Protein AF-A0A2V2YWZ3-F1 (afdb_monomer)

Solvent-accessible surface area (backbone atoms only — not comparable to full-atom values): 4175 Å² total; per-residue (Å²): 121,60,69,71,60,44,37,51,52,43,53,51,39,35,73,78,75,51,79,50,67,66,42,79,47,77,45,74,41,46,61,94,78,79,3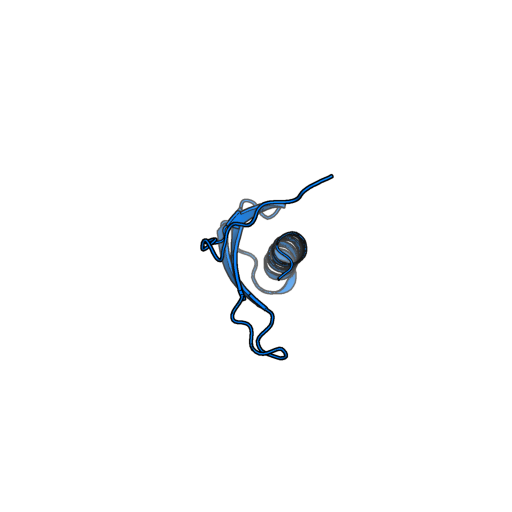8,88,36,62,35,41,24,39,33,38,77,81,74,47,69,48,71,48,70,87,84,77,93,85,84,85,81,89,82,89,131

InterPro domains:
  IPR003719 Phenazine biosynthesis PhzF-like [PF02567] (2-60)

Radius of gyration: 15.34 Å; Cα contacts (8 Å, |Δi|>4): 93; chains: 1; bounding box: 33×31×44 Å

Nearest PDB structures (foldseek):
  1qu6-assembly1_A  TM=4.975E-01  e=1.929E+00  Homo sapiens
  8wwc-assembly1_C  TM=4.424E-01  e=1.809E+00  synthetic construct
  5boi-assembly1_A  TM=4.329E-01  e=4.161E+00  Priestia megaterium QM B1551
  8igd-assembly2_B  TM=3.041E-01  e=5.377E+00  Arabidopsis thaliana

Secondary structure (DSSP, 8-state):
--HHHHHHHHHHHHHHT---SEEEEEEEE-GGGT--EEEEEEEETTTEEEEE-------------

Mean predicted aligned error: 3.85 Å

pLDDT: mean 93.34, std 4.9, range [72.12, 97.5]

Structure (mmCIF, N/CA/C/O backbone):
data_AF-A0A2V2YWZ3-F1
#
_entry.id   AF-A0A2V2YWZ3-F1
#
loop_
_atom_site.group_PDB
_atom_site.id
_atom_site.type_symbol
_atom_site.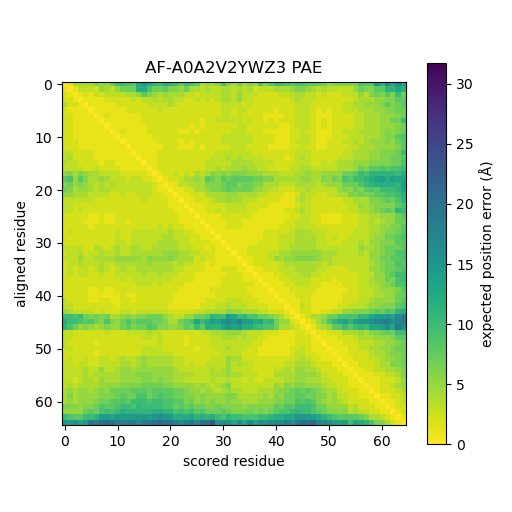label_atom_id
_atom_site.label_alt_id
_atom_site.label_comp_id
_atom_site.label_asym_id
_atom_site.label_entity_id
_atom_site.label_seq_id
_atom_site.pdbx_PDB_ins_code
_atom_site.Cartn_x
_atom_site.Cartn_y
_atom_site.Cartn_z
_atom_site.occupancy
_atom_site.B_iso_or_equiv
_atom_site.auth_seq_id
_atom_site.auth_comp_id
_atom_site.auth_asym_id
_atom_site.auth_atom_id
_atom_site.pdbx_PDB_model_num
ATOM 1 N N . MET A 1 1 ? -0.093 -1.170 9.470 1.00 81.06 1 MET A N 1
ATOM 2 C CA . MET A 1 1 ? -0.022 -1.121 7.997 1.00 81.06 1 MET A CA 1
ATOM 3 C C . MET A 1 1 ? 0.625 0.199 7.607 1.00 81.06 1 MET A C 1
ATOM 5 O O . MET A 1 1 ? 0.266 1.213 8.194 1.00 81.06 1 MET A O 1
ATOM 9 N N . THR A 1 2 ? 1.576 0.188 6.675 1.00 91.12 2 THR A N 1
ATOM 10 C CA . THR A 1 2 ? 2.363 1.358 6.251 1.00 91.12 2 THR A CA 1
ATOM 11 C C . THR A 1 2 ? 2.321 1.514 4.728 1.00 91.12 2 THR A C 1
ATOM 13 O O . THR A 1 2 ? 3.189 0.996 4.030 1.00 91.12 2 THR A O 1
ATOM 16 N N . GLY A 1 3 ? 1.321 2.235 4.207 1.00 90.31 3 GLY A N 1
ATOM 17 C CA . GLY A 1 3 ? 1.079 2.336 2.758 1.00 90.31 3 GLY A CA 1
ATOM 18 C C . GLY A 1 3 ? 2.220 2.980 1.959 1.00 90.31 3 GLY A C 1
ATOM 19 O O . GLY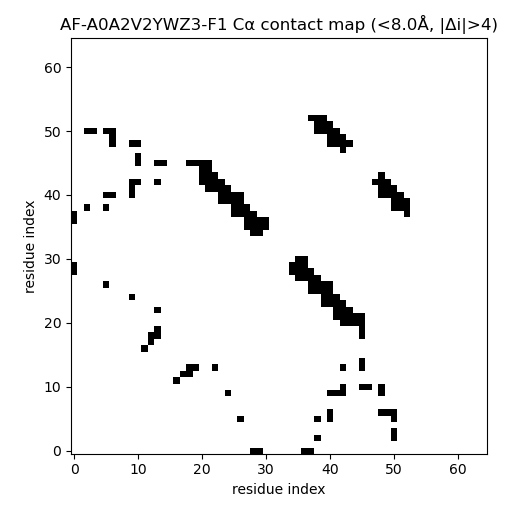 A 1 3 ? 2.539 2.523 0.866 1.00 90.31 3 GLY A O 1
ATOM 20 N N . THR A 1 4 ? 2.902 3.985 2.515 1.00 93.56 4 THR A N 1
ATOM 21 C CA . THR A 1 4 ? 4.070 4.610 1.864 1.00 93.56 4 THR A CA 1
ATOM 22 C C . THR A 1 4 ? 5.225 3.626 1.676 1.00 93.56 4 THR A C 1
ATOM 24 O O . THR A 1 4 ? 5.858 3.619 0.623 1.00 93.56 4 THR A O 1
ATOM 27 N N . ALA A 1 5 ? 5.467 2.746 2.655 1.00 93.38 5 ALA A N 1
ATOM 28 C CA . ALA A 1 5 ? 6.471 1.692 2.538 1.00 93.38 5 ALA A CA 1
ATOM 29 C C . ALA A 1 5 ? 6.079 0.656 1.473 1.00 93.38 5 ALA A C 1
ATOM 31 O O . ALA A 1 5 ? 6.934 0.233 0.702 1.00 93.38 5 ALA A O 1
ATOM 32 N N . SER A 1 6 ? 4.790 0.306 1.366 1.00 95.25 6 SER A N 1
ATOM 33 C CA . SER A 1 6 ? 4.290 -0.577 0.303 1.00 95.25 6 SER A CA 1
ATOM 34 C C . SER A 1 6 ? 4.573 -0.017 -1.097 1.00 95.25 6 SER A C 1
ATOM 36 O O . SER A 1 6 ? 4.974 -0.768 -1.981 1.00 95.25 6 SER A O 1
ATOM 38 N N . GLY A 1 7 ? 4.453 1.301 -1.293 1.00 93.62 7 GLY A N 1
ATOM 39 C CA . GLY A 1 7 ? 4.824 1.947 -2.556 1.00 93.62 7 GLY A CA 1
ATOM 40 C C . GLY A 1 7 ? 6.314 1.798 -2.891 1.00 93.62 7 GLY A C 1
ATOM 41 O O . GLY A 1 7 ? 6.666 1.414 -4.006 1.00 93.62 7 GLY A O 1
ATOM 42 N N . VAL A 1 8 ? 7.194 2.022 -1.907 1.00 95.12 8 VAL A N 1
ATOM 43 C CA . VAL A 1 8 ? 8.645 1.813 -2.076 1.00 95.12 8 VAL A CA 1
ATOM 44 C C . VAL A 1 8 ? 8.954 0.354 -2.410 1.00 95.12 8 VAL A C 1
ATOM 46 O O . VAL A 1 8 ? 9.731 0.100 -3.326 1.00 95.12 8 VAL A O 1
ATOM 49 N N . MET A 1 9 ? 8.309 -0.601 -1.731 1.00 95.06 9 MET A N 1
ATOM 50 C CA . MET A 1 9 ? 8.460 -2.028 -2.035 1.00 95.06 9 MET A CA 1
ATOM 51 C C . MET A 1 9 ? 8.075 -2.349 -3.480 1.00 95.06 9 MET A C 1
ATOM 53 O O . MET A 1 9 ? 8.749 -3.149 -4.121 1.00 95.06 9 MET A O 1
ATOM 57 N N . GLY A 1 10 ? 7.026 -1.714 -4.011 1.00 94.44 10 GLY A N 1
ATOM 58 C CA . GLY A 1 10 ? 6.642 -1.902 -5.406 1.00 94.44 10 GLY A CA 1
ATOM 59 C C . GLY A 1 10 ? 7.696 -1.403 -6.388 1.00 94.44 10 GLY A C 1
ATOM 60 O O . GLY A 1 10 ? 8.062 -2.130 -7.312 1.00 94.44 10 GLY A O 1
ATOM 61 N N . ALA A 1 11 ? 8.232 -0.201 -6.165 1.00 93.69 11 ALA A N 1
ATOM 62 C CA . ALA A 1 11 ? 9.307 0.345 -6.995 1.00 93.69 11 ALA A CA 1
ATOM 63 C C . ALA A 1 11 ? 10.582 -0.514 -6.935 1.00 93.69 11 ALA A C 1
ATOM 65 O O . ALA A 1 11 ? 11.209 -0.774 -7.964 1.00 93.69 11 ALA A O 1
ATOM 66 N N . ASP A 1 12 ? 10.948 -0.986 -5.742 1.00 94.8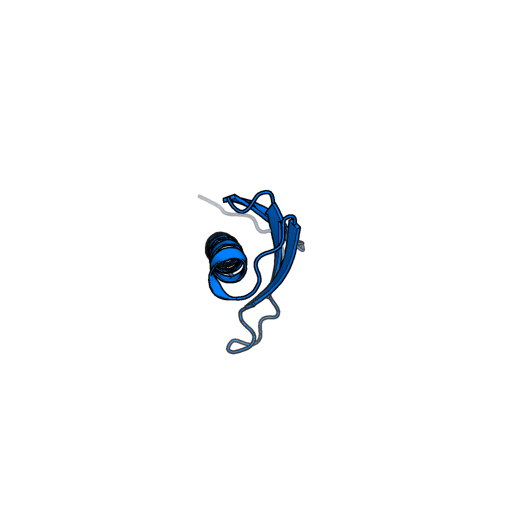8 12 ASP A N 1
ATOM 67 C CA . ASP A 1 12 ? 12.114 -1.847 -5.534 1.00 94.88 12 ASP A CA 1
ATOM 68 C C . ASP A 1 12 ? 11.949 -3.198 -6.248 1.00 94.88 12 ASP A C 1
ATOM 70 O O . ASP A 1 12 ? 12.834 -3.638 -6.988 1.00 94.88 12 ASP A O 1
ATOM 74 N N . TYR A 1 13 ? 10.762 -3.801 -6.136 1.00 94.88 13 TYR A N 1
ATOM 75 C CA . TYR A 1 13 ? 10.421 -5.040 -6.829 1.00 94.88 13 TYR A CA 1
ATOM 76 C C . TYR A 1 13 ? 10.486 -4.873 -8.351 1.00 94.88 13 TYR A C 1
ATOM 78 O O . TYR A 1 13 ? 11.084 -5.708 -9.033 1.00 94.88 13 TYR A O 1
ATOM 86 N N . ALA A 1 14 ? 9.929 -3.782 -8.887 1.00 93.88 14 ALA A N 1
ATOM 87 C CA . ALA A 1 14 ? 9.975 -3.486 -10.318 1.00 93.88 14 ALA A CA 1
ATOM 88 C C . ALA A 1 14 ? 11.416 -3.331 -10.835 1.00 93.88 14 ALA A C 1
ATOM 90 O O . ALA A 1 14 ? 11.741 -3.745 -11.948 1.00 93.88 14 ALA A O 1
ATOM 91 N N . LYS A 1 15 ? 12.300 -2.754 -10.014 1.00 92.31 15 LYS A N 1
ATOM 92 C CA . LYS A 1 15 ? 13.688 -2.482 -10.390 1.00 92.31 15 LYS A CA 1
ATOM 93 C C . LYS A 1 15 ? 14.589 -3.714 -10.322 1.00 92.31 15 LYS A C 1
ATOM 95 O O . LYS A 1 15 ? 15.423 -3.895 -11.208 1.00 92.31 15 LYS A O 1
ATOM 100 N N . TYR A 1 16 ? 14.467 -4.520 -9.270 1.00 94.31 16 TYR A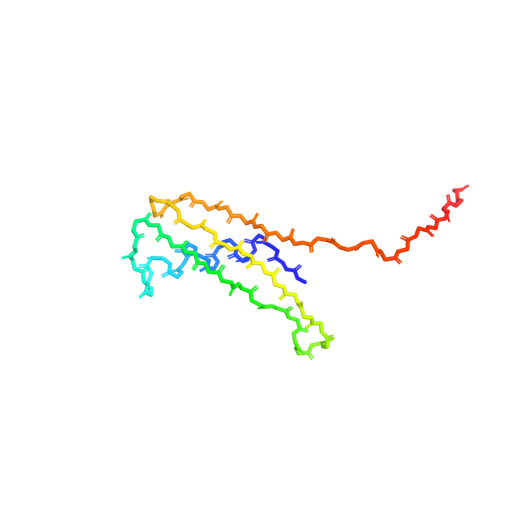 N 1
ATOM 101 C CA . TYR A 1 16 ? 15.461 -5.556 -8.964 1.00 94.31 16 TYR A CA 1
ATOM 102 C C . TYR A 1 16 ? 14.948 -6.986 -9.106 1.00 94.31 16 TYR A C 1
ATOM 104 O O . TYR A 1 16 ? 15.759 -7.902 -9.227 1.00 94.31 16 TYR A O 1
ATOM 112 N N . ILE A 1 17 ? 13.630 -7.192 -9.089 1.00 94.12 17 ILE A N 1
ATOM 113 C CA . ILE A 1 17 ? 13.035 -8.533 -9.094 1.00 94.12 17 ILE A CA 1
ATOM 114 C C . ILE A 1 17 ? 12.326 -8.803 -10.421 1.00 94.12 17 ILE A C 1
ATOM 116 O O . ILE A 1 17 ? 12.599 -9.816 -11.064 1.00 94.12 17 ILE A O 1
ATOM 120 N N . ARG A 1 18 ? 11.432 -7.908 -10.854 1.00 90.38 18 ARG A N 1
ATOM 121 C CA . ARG A 1 18 ? 10.634 -8.091 -12.073 1.00 90.38 18 ARG A CA 1
ATOM 122 C C . ARG A 1 18 ? 10.404 -6.771 -12.799 1.00 90.38 18 ARG A C 1
ATOM 124 O O . ARG A 1 18 ? 9.527 -5.999 -12.431 1.00 90.38 18 ARG A O 1
ATOM 131 N N . SER A 1 19 ? 11.159 -6.567 -13.872 1.00 88.19 19 SER A N 1
ATOM 132 C CA . SER A 1 19 ? 11.059 -5.372 -14.708 1.00 88.19 19 SER A CA 1
ATOM 133 C C . SER A 1 19 ? 9.995 -5.550 -15.789 1.00 88.19 19 SER A C 1
ATOM 135 O O . SER A 1 19 ? 10.212 -6.244 -16.782 1.00 88.19 19 SER A O 1
ATOM 137 N N . GLU A 1 20 ? 8.834 -4.932 -15.578 1.00 89.25 20 GLU A N 1
ATOM 138 C CA . GLU A 1 20 ? 7.731 -4.872 -16.539 1.00 89.25 20 GLU A CA 1
ATOM 139 C C . GLU A 1 20 ? 7.255 -3.422 -16.713 1.00 89.25 20 GLU A C 1
ATOM 141 O O . GLU A 1 20 ? 7.341 -2.635 -15.767 1.00 89.25 20 GLU A O 1
ATOM 146 N N . PRO A 1 21 ? 6.737 -3.040 -17.898 1.00 87.44 21 PRO A N 1
ATOM 147 C CA . PRO A 1 21 ? 6.244 -1.680 -18.143 1.00 87.44 21 PRO A CA 1
ATOM 148 C C . PRO A 1 21 ? 5.113 -1.257 -17.196 1.00 87.44 21 PRO A C 1
ATOM 150 O O . PRO A 1 21 ? 4.998 -0.082 -16.843 1.00 87.44 21 PRO A O 1
ATOM 153 N N . VAL A 1 22 ? 4.287 -2.227 -16.799 1.00 92.56 22 VAL A N 1
ATOM 154 C CA . VAL A 1 22 ? 3.219 -2.087 -15.813 1.00 92.56 22 VAL A CA 1
ATOM 155 C C . VAL A 1 22 ? 3.277 -3.303 -14.905 1.00 92.56 22 VAL A C 1
ATOM 157 O O . VAL A 1 22 ? 3.245 -4.432 -15.391 1.00 92.56 22 VAL A O 1
ATOM 160 N N . LEU A 1 23 ? 3.341 -3.072 -13.600 1.00 94.50 23 LEU A N 1
ATOM 161 C CA . LEU A 1 23 ? 3.427 -4.120 -12.593 1.00 94.50 23 LEU A CA 1
ATOM 162 C C . LEU A 1 23 ? 2.407 -3.851 -11.489 1.00 94.50 23 LEU A C 1
ATOM 164 O O . LEU A 1 23 ? 2.390 -2.767 -10.915 1.00 94.50 23 LEU A O 1
ATOM 168 N N . ASN A 1 24 ? 1.594 -4.856 -11.166 1.00 96.00 24 ASN A N 1
ATOM 169 C CA . ASN A 1 24 ? 0.639 -4.803 -10.063 1.00 96.00 24 ASN A CA 1
ATOM 170 C C . ASN A 1 24 ? 1.023 -5.826 -8.997 1.00 96.00 24 ASN A C 1
ATOM 172 O O . ASN A 1 24 ? 1.306 -6.986 -9.306 1.00 96.00 24 ASN A O 1
ATOM 176 N N . LEU A 1 25 ? 1.021 -5.392 -7.743 1.00 95.00 25 LEU A N 1
ATOM 177 C CA . LEU A 1 25 ? 1.459 -6.166 -6.589 1.00 95.00 25 LEU A CA 1
ATOM 178 C C . LEU A 1 25 ? 0.439 -6.020 -5.464 1.00 95.00 25 LEU A C 1
ATOM 180 O O . LEU A 1 25 ? -0.188 -4.973 -5.316 1.00 95.00 25 LEU A O 1
ATOM 184 N N . VAL A 1 26 ? 0.334 -7.045 -4.623 1.00 97.31 26 VAL A N 1
ATOM 185 C CA . VAL A 1 26 ? -0.352 -6.945 -3.333 1.00 97.31 26 VAL A CA 1
ATOM 186 C C . VAL A 1 26 ? 0.700 -7.092 -2.246 1.00 97.31 26 VAL A C 1
ATOM 188 O O . VAL A 1 26 ? 1.363 -8.124 -2.155 1.00 97.31 26 VAL A O 1
ATOM 191 N N . VAL A 1 27 ? 0.862 -6.051 -1.434 1.00 96.50 27 VAL A N 1
ATOM 192 C CA . VAL A 1 27 ? 1.736 -6.063 -0.259 1.00 96.50 27 VAL A CA 1
ATOM 193 C C . VAL A 1 27 ? 0.879 -6.347 0.963 1.00 96.50 27 VAL A C 1
ATOM 195 O O . VAL A 1 27 ? -0.050 -5.596 1.268 1.00 96.50 27 VAL A O 1
ATOM 198 N N . GLU A 1 28 ? 1.197 -7.428 1.669 1.00 96.62 28 GLU A N 1
ATOM 199 C CA . GLU A 1 28 ? 0.527 -7.780 2.915 1.00 96.62 28 GLU A CA 1
ATOM 200 C C . GLU A 1 28 ? 1.372 -7.375 4.135 1.00 96.62 28 GLU A C 1
ATOM 202 O O . GLU A 1 28 ? 2.601 -7.421 4.087 1.00 96.62 28 GLU A O 1
ATOM 207 N N . GLN A 1 29 ? 0.727 -6.956 5.228 1.00 95.94 29 GLN A N 1
ATOM 208 C CA . GLN A 1 29 ? 1.428 -6.586 6.462 1.00 95.94 29 GLN A CA 1
ATOM 209 C C . GLN A 1 29 ? 0.566 -6.774 7.718 1.00 95.94 29 GLN A C 1
ATOM 211 O O . GLN A 1 29 ? -0.609 -6.388 7.758 1.00 95.94 29 GLN A O 1
ATOM 216 N N . GLY A 1 30 ? 1.215 -7.213 8.801 1.00 95.50 30 GLY A N 1
ATOM 217 C CA . GLY A 1 30 ? 0.663 -7.233 10.155 1.00 95.50 30 GLY A CA 1
ATOM 218 C C . GLY A 1 30 ? 0.169 -8.601 10.622 1.00 95.50 30 GLY A C 1
ATOM 219 O O . GLY A 1 30 ? -0.398 -8.681 11.712 1.00 95.50 30 GLY A O 1
ATOM 220 N N . GLN A 1 31 ? 0.395 -9.661 9.848 1.00 96.94 31 GLN A N 1
ATOM 221 C CA . GLN A 1 31 ? 0.017 -11.033 10.186 1.00 96.94 31 GLN A CA 1
ATOM 222 C C . GLN A 1 31 ? 0.651 -11.478 11.507 1.00 96.94 31 GLN A C 1
ATOM 224 O O . GLN A 1 31 ? -0.008 -12.121 12.322 1.00 96.94 31 GLN A O 1
ATOM 229 N N . GLU A 1 32 ? 1.885 -11.051 11.769 1.00 96.94 32 GLU A N 1
ATOM 230 C CA . GLU A 1 32 ? 2.643 -11.347 12.988 1.00 96.94 32 GLU A CA 1
ATOM 231 C C . GLU A 1 32 ? 1.970 -10.794 14.252 1.00 96.94 32 GLU A C 1
ATOM 233 O O . GLU A 1 32 ? 2.158 -11.328 15.341 1.00 96.94 32 GLU A O 1
ATOM 238 N N . ILE A 1 33 ? 1.165 -9.737 14.109 1.00 96.38 33 ILE A N 1
ATOM 239 C CA . ILE A 1 33 ? 0.410 -9.10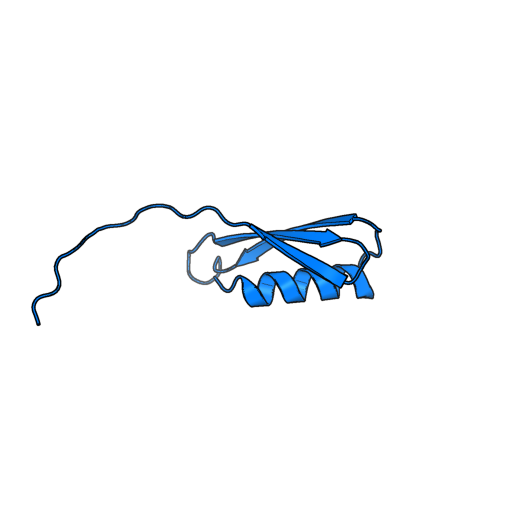3 15.199 1.00 96.38 33 ILE A CA 1
ATOM 240 C C . ILE A 1 33 ? -1.102 -9.357 15.083 1.00 96.38 33 ILE A C 1
ATOM 242 O O . ILE A 1 33 ? -1.905 -8.610 15.646 1.00 96.38 33 ILE A O 1
ATOM 246 N N . GLY A 1 34 ? -1.507 -10.383 14.324 1.00 95.50 34 GLY A N 1
ATOM 247 C CA . GLY A 1 34 ? -2.911 -10.774 1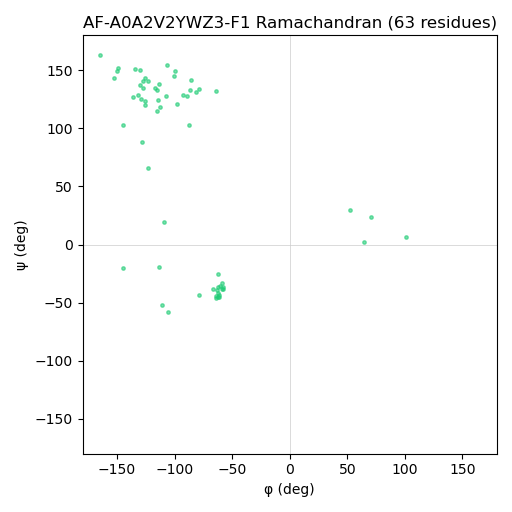4.164 1.00 95.50 34 GLY A CA 1
ATOM 248 C C . GLY A 1 34 ? -3.751 -9.793 13.339 1.00 95.50 34 GLY A C 1
ATOM 249 O O . GLY A 1 34 ? -4.971 -9.732 13.495 1.00 95.50 34 GLY A O 1
ATOM 250 N N . ARG A 1 35 ? -3.119 -8.993 12.477 1.00 94.12 35 ARG A N 1
ATOM 251 C CA . ARG A 1 35 ? -3.787 -8.101 11.518 1.00 94.12 35 ARG A CA 1
ATOM 252 C C . ARG A 1 35 ? -3.654 -8.668 10.104 1.00 94.12 35 ARG A C 1
ATOM 254 O O . ARG A 1 35 ? -2.714 -9.383 9.800 1.00 94.12 35 ARG A O 1
ATOM 261 N N . ASN A 1 36 ? -4.590 -8.325 9.226 1.00 94.19 36 ASN A N 1
ATOM 262 C CA . ASN A 1 36 ? -4.575 -8.752 7.824 1.00 94.19 36 ASN A CA 1
ATOM 263 C C . ASN A 1 36 ? -4.605 -7.526 6.904 1.00 94.19 36 ASN A C 1
ATOM 265 O O . ASN A 1 36 ? -5.613 -7.236 6.260 1.00 94.19 36 ASN A O 1
ATOM 269 N N . GLY A 1 37 ? -3.538 -6.728 6.943 1.00 94.88 37 GLY A N 1
ATOM 270 C CA . GLY A 1 37 ? -3.429 -5.546 6.100 1.00 94.88 37 GLY A CA 1
ATOM 271 C C . GLY A 1 37 ? -3.027 -5.923 4.679 1.00 94.88 37 GLY A C 1
ATOM 272 O O . GLY A 1 37 ? -2.075 -6.674 4.503 1.00 94.88 37 GLY A O 1
ATOM 273 N N . ARG A 1 38 ? -3.714 -5.363 3.679 1.00 96.69 38 ARG A N 1
ATOM 274 C CA . ARG A 1 38 ? -3.371 -5.484 2.259 1.00 96.69 38 ARG A CA 1
ATOM 275 C C . ARG A 1 38 ? -3.347 -4.116 1.592 1.00 96.69 38 ARG A C 1
ATOM 277 O O . ARG A 1 38 ? -4.235 -3.302 1.838 1.00 96.69 38 ARG A O 1
ATOM 284 N N . VAL A 1 39 ? -2.336 -3.889 0.762 1.00 96.94 39 VAL A N 1
ATOM 285 C CA . VAL A 1 39 ? -2.186 -2.693 -0.072 1.00 96.94 39 VAL A CA 1
ATOM 286 C C . VAL A 1 39 ? -1.918 -3.144 -1.499 1.00 96.94 39 VAL A C 1
ATOM 288 O O . VAL A 1 39 ? -0.984 -3.908 -1.745 1.00 96.94 39 VAL A O 1
ATOM 291 N N . GLU A 1 40 ? -2.731 -2.671 -2.432 1.00 97.50 40 GLU A N 1
ATOM 292 C CA . GLU A 1 40 ? -2.482 -2.832 -3.861 1.00 97.50 40 GLU A CA 1
ATOM 293 C C . GLU A 1 40 ? -1.487 -1.763 -4.307 1.00 97.50 40 GLU A C 1
ATOM 295 O O . GLU A 1 40 ? -1.643 -0.586 -3.979 1.00 97.50 40 GLU A O 1
ATOM 300 N N . VAL A 1 41 ? -0.455 -2.170 -5.038 1.00 96.81 41 VAL A N 1
ATOM 301 C CA . VAL A 1 41 ? 0.599 -1.284 -5.531 1.00 96.81 41 V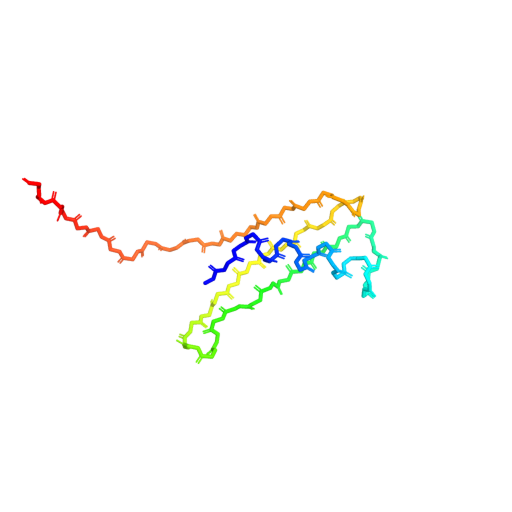AL A CA 1
ATOM 302 C C . VAL A 1 41 ? 0.712 -1.463 -7.034 1.00 96.81 41 VAL A C 1
ATOM 304 O O . VAL A 1 41 ? 1.001 -2.562 -7.507 1.00 96.81 41 VAL A O 1
ATOM 307 N N . ALA A 1 42 ? 0.498 -0.380 -7.773 1.00 97.00 42 ALA A N 1
ATOM 308 C CA . ALA A 1 42 ? 0.686 -0.325 -9.214 1.00 97.00 42 ALA A CA 1
ATOM 309 C C . ALA A 1 42 ? 1.933 0.503 -9.526 1.00 97.00 42 ALA A C 1
ATOM 311 O O . ALA A 1 42 ? 2.061 1.634 -9.056 1.00 97.00 42 ALA A O 1
ATOM 312 N N . VAL A 1 43 ? 2.841 -0.057 -10.321 1.00 95.75 43 VAL A N 1
ATOM 313 C CA . VAL A 1 43 ? 4.041 0.618 -10.818 1.00 95.75 43 VAL A CA 1
ATOM 314 C C . VAL A 1 43 ? 3.925 0.755 -12.329 1.00 95.75 43 VAL A C 1
ATOM 316 O O . VAL A 1 43 ? 3.743 -0.242 -13.028 1.00 95.75 43 VAL A O 1
ATOM 319 N N . MET A 1 44 ? 4.029 1.980 -12.835 1.00 94.31 44 MET A N 1
ATOM 320 C CA . MET A 1 44 ? 3.919 2.301 -14.257 1.00 94.31 44 MET A CA 1
ATOM 321 C C . MET A 1 44 ? 5.177 3.025 -14.727 1.00 94.31 44 MET A C 1
ATOM 323 O O . MET A 1 44 ? 5.749 3.853 -14.012 1.00 94.31 44 MET A O 1
ATOM 327 N N . ASN A 1 45 ? 5.631 2.702 -15.940 1.00 83.69 45 ASN A N 1
ATOM 328 C CA . ASN A 1 45 ? 6.788 3.347 -16.572 1.00 83.69 45 ASN A CA 1
ATOM 329 C C . ASN A 1 45 ? 8.052 3.345 -15.678 1.00 83.69 45 ASN A C 1
ATOM 331 O O . ASN A 1 45 ? 8.863 4.271 -15.721 1.00 83.69 45 ASN A O 1
ATOM 335 N N . GLY A 1 46 ? 8.187 2.330 -14.814 1.00 72.12 46 GLY A N 1
ATOM 336 C CA . GLY A 1 46 ? 9.323 2.124 -13.910 1.00 72.12 46 GLY A CA 1
ATOM 337 C C . GLY A 1 46 ? 9.542 3.185 -12.821 1.00 72.12 46 GLY A C 1
ATOM 338 O O . GLY A 1 46 ? 10.516 3.072 -12.081 1.00 72.12 46 GLY A O 1
ATOM 339 N N . SER A 1 47 ? 8.691 4.211 -12.709 1.00 77.56 47 SER A N 1
ATOM 340 C CA . SER A 1 47 ? 8.895 5.318 -11.756 1.00 77.56 47 SER A CA 1
ATOM 341 C C . SER A 1 47 ? 7.618 5.892 -11.143 1.00 77.56 47 SER A C 1
ATOM 343 O O . SER A 1 47 ? 7.686 6.494 -10.073 1.00 77.56 47 SER A O 1
ATOM 345 N N . GLU A 1 48 ? 6.458 5.689 -11.767 1.00 93.81 48 GLU A N 1
ATOM 346 C CA . GLU A 1 48 ? 5.178 6.120 -11.214 1.00 93.81 48 GLU A CA 1
ATOM 347 C C . GLU A 1 48 ? 4.603 5.015 -10.328 1.00 93.81 48 GLU A C 1
ATOM 349 O O . GLU A 1 48 ? 4.506 3.865 -10.755 1.00 93.81 48 GLU A O 1
ATOM 354 N N . VAL A 1 49 ? 4.245 5.356 -9.087 1.00 95.31 49 VAL A N 1
ATOM 355 C CA . VAL A 1 49 ? 3.727 4.405 -8.099 1.00 95.31 49 VAL A CA 1
ATOM 356 C C . VAL A 1 49 ? 2.395 4.899 -7.555 1.00 95.31 49 VAL A C 1
ATOM 358 O O . VAL A 1 49 ? 2.322 5.980 -6.972 1.00 95.31 49 VAL A O 1
ATOM 361 N N . ALA A 1 50 ? 1.362 4.073 -7.684 1.00 96.88 50 ALA A N 1
ATOM 362 C CA . ALA A 1 50 ? 0.063 4.283 -7.061 1.00 96.88 50 ALA A CA 1
ATOM 363 C C . ALA A 1 50 ? -0.192 3.202 -6.007 1.00 96.88 50 ALA A C 1
ATOM 365 O O . ALA A 1 50 ? 0.088 2.024 -6.233 1.00 96.88 50 ALA A O 1
ATOM 366 N N . ILE A 1 51 ? -0.740 3.605 -4.859 1.00 96.44 51 ILE A N 1
ATOM 367 C CA . ILE A 1 51 ? -1.153 2.690 -3.792 1.00 96.44 51 ILE A CA 1
ATOM 368 C C . ILE A 1 51 ? -2.661 2.794 -3.577 1.00 96.44 51 ILE A C 1
ATOM 370 O O . ILE A 1 51 ? -3.205 3.895 -3.499 1.00 96.44 51 ILE A O 1
ATOM 374 N N . THR A 1 52 ? -3.327 1.649 -3.459 1.00 97.00 52 THR A N 1
ATOM 375 C CA . THR A 1 52 ? -4.766 1.559 -3.194 1.00 97.00 52 THR A CA 1
ATOM 376 C C . THR A 1 52 ? -5.005 0.651 -1.995 1.00 97.00 52 THR A C 1
ATOM 378 O O . THR A 1 52 ? -4.330 -0.362 -1.806 1.00 97.00 52 THR A O 1
ATOM 381 N N . GLY A 1 53 ? -5.964 1.023 -1.153 1.00 93.88 53 GLY A N 1
ATOM 382 C CA . GLY A 1 53 ? -6.372 0.223 -0.007 1.00 93.88 53 GLY A CA 1
ATOM 383 C C . GLY A 1 53 ? -7.841 0.443 0.315 1.00 93.88 53 GLY A C 1
ATOM 384 O O . GLY A 1 53 ? -8.387 1.522 0.091 1.00 93.88 53 GLY A O 1
ATOM 385 N N . THR A 1 54 ? -8.482 -0.588 0.855 1.00 94.44 54 THR A N 1
ATOM 386 C CA . THR A 1 54 ? -9.858 -0.501 1.347 1.00 94.44 54 THR A CA 1
ATOM 387 C C . THR A 1 54 ? -9.848 -0.159 2.832 1.00 94.44 54 THR A C 1
ATOM 389 O O . THR A 1 54 ? -9.190 -0.831 3.626 1.00 94.44 54 THR A O 1
ATOM 392 N N . ALA A 1 55 ? -10.599 0.872 3.215 1.00 92.50 55 ALA A N 1
ATOM 393 C CA . ALA A 1 55 ? -10.851 1.210 4.610 1.00 92.50 55 ALA A CA 1
ATOM 394 C C . ALA A 1 55 ? -12.228 0.690 5.046 1.00 92.50 55 ALA A C 1
ATOM 396 O O . ALA A 1 55 ? -13.157 0.615 4.243 1.00 92.50 55 ALA A O 1
ATOM 397 N N . VAL A 1 56 ? -12.358 0.354 6.328 1.00 93.00 56 VAL A N 1
ATOM 398 C CA . VAL A 1 56 ? -13.620 -0.074 6.941 1.00 93.00 56 VAL A CA 1
ATOM 399 C C . VAL A 1 56 ? -13.864 0.793 8.167 1.00 93.00 56 VAL A C 1
ATOM 401 O O . VAL A 1 56 ? -12.949 1.029 8.957 1.00 93.00 56 VAL A O 1
ATOM 404 N N . TYR A 1 57 ? -15.092 1.283 8.312 1.00 95.75 57 TYR A N 1
ATOM 405 C CA . TYR A 1 57 ? -15.511 2.012 9.501 1.00 95.75 57 TYR A CA 1
ATOM 406 C C . TYR A 1 57 ? -15.469 1.092 10.728 1.00 95.75 57 TYR A C 1
ATOM 408 O O . TYR A 1 57 ? -15.969 -0.031 10.678 1.00 95.75 57 TYR A O 1
ATOM 416 N N . VAL A 1 58 ? -14.867 1.565 11.821 1.00 95.50 58 VAL A N 1
ATOM 417 C CA . VAL A 1 58 ? -14.723 0.780 13.058 1.00 95.50 58 VAL A CA 1
ATOM 418 C C . VAL A 1 58 ? -15.682 1.283 14.126 1.00 95.50 58 VAL A C 1
ATOM 420 O O . VAL A 1 58 ? -16.490 0.515 14.638 1.00 95.50 58 VAL A O 1
ATOM 423 N N . ALA A 1 59 ? -15.580 2.562 14.471 1.00 96.00 59 ALA A N 1
ATOM 424 C CA . ALA A 1 59 ? -16.406 3.205 15.477 1.00 96.00 59 ALA A CA 1
ATOM 425 C C . ALA A 1 59 ? -16.277 4.726 15.358 1.00 96.00 59 ALA A C 1
ATOM 427 O O . ALA A 1 59 ? -15.312 5.238 14.787 1.00 96.00 59 ALA A O 1
ATOM 428 N N . GLU A 1 60 ? -17.226 5.418 15.970 1.00 97.19 60 GLU A N 1
ATOM 429 C CA . GLU A 1 60 ? -17.247 6.858 16.176 1.00 97.19 60 GLU A CA 1
ATOM 430 C C . GLU A 1 60 ? -17.437 7.100 17.672 1.00 97.19 60 GLU A C 1
ATOM 432 O O . GLU A 1 60 ? -18.117 6.328 18.355 1.00 97.19 60 GLU A O 1
ATOM 437 N N . PHE A 1 61 ? -16.787 8.134 18.194 1.00 96.31 61 PHE A N 1
ATOM 438 C CA . PHE A 1 61 ? -16.915 8.537 19.586 1.00 96.31 61 PHE A CA 1
ATOM 439 C C . PHE A 1 61 ? -16.730 10.049 19.713 1.00 96.31 61 PHE A C 1
ATOM 441 O O . PHE A 1 61 ? -16.024 10.668 18.915 1.00 96.31 61 PHE A O 1
ATOM 448 N N . GLU A 1 62 ? -17.358 10.636 20.728 1.00 96.38 62 GLU A N 1
ATOM 449 C CA . GLU A 1 62 ? -17.241 12.061 21.030 1.00 96.38 62 GLU A CA 1
ATOM 450 C C . GLU A 1 62 ? -16.011 12.339 21.903 1.00 96.38 62 GLU A C 1
ATOM 452 O O . GLU A 1 62 ? -15.700 11.586 22.829 1.00 96.38 62 GLU A O 1
ATOM 457 N N . VAL A 1 63 ? -15.326 13.450 21.628 1.00 95.50 63 VAL A N 1
ATOM 458 C CA . VAL A 1 63 ? -14.204 13.946 22.436 1.00 95.50 63 VAL A CA 1
ATOM 459 C C . VAL A 1 63 ? -14.612 15.284 23.045 1.00 95.50 63 VAL A C 1
ATOM 461 O O . VAL A 1 63 ? -14.832 16.247 22.315 1.00 95.50 63 VAL A O 1
ATOM 464 N N . GLN A 1 64 ? -14.721 15.346 24.375 1.00 88.31 64 GLN A N 1
ATOM 465 C CA . GLN A 1 64 ? -14.904 16.604 25.106 1.00 88.31 64 GLN A CA 1
ATOM 466 C C . GLN A 1 64 ? -13.534 17.229 25.388 1.00 88.31 64 GLN A C 1
ATOM 468 O O . GLN A 1 64 ? -12.611 16.528 25.808 1.00 88.31 64 GLN A O 1
ATOM 473 N N . ILE A 1 65 ? -13.415 18.529 25.115 1.00 79.25 65 ILE A N 1
ATOM 474 C CA . ILE A 1 65 ? -12.225 19.349 25.385 1.00 79.25 65 ILE A CA 1
ATOM 475 C C . ILE A 1 65 ? -12.411 20.062 26.720 1.00 79.25 65 ILE A C 1
ATOM 477 O O . ILE A 1 65 ? -13.522 20.600 26.931 1.00 79.25 65 ILE A O 1
#

Organism: NCBI:txid375489

Foldseek 3Di:
DDQVVVQVVVLVCCPPPNPDQKDWDWDFDDVVVVDTFIWIWI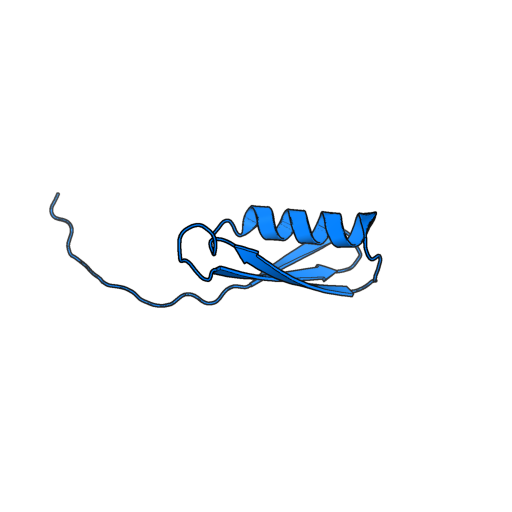DHRSPDIDIDGDDDDDDDDDDDD

Sequence (65 aa):
MTGTASGVMGADYAKYIRSEPVLNLVVEQGQEIGRNGRVEVAVMNGSEVAITGTAVYVAEFEVQI